Protein 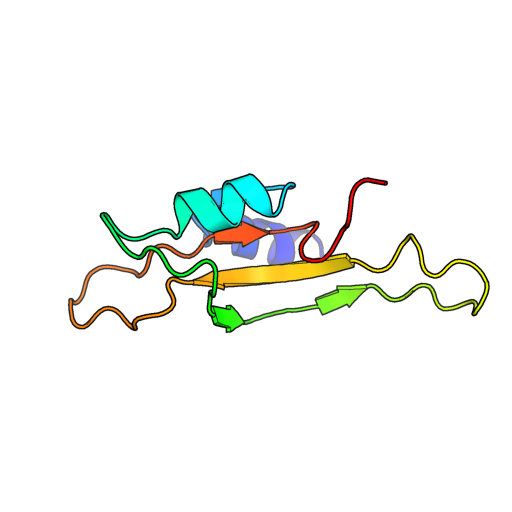AF-A0AAW0M093-F1 (afdb_monomer_lite)

Secondary structure (DSSP, 8-state):
-HHHHHHHHHHSS-EEEEHHHHHHHH--TT------EEEEEEEE--SSTT-GGG-EEEEEEE-SSPP-SSSPP--EEEEEET----

pLDDT: mean 72.18, std 12.92, range [45.12, 89.69]

Organism: Quercus suber (NCBI:txid58331)

Structure (mmCIF, N/CA/C/O backbone):
data_AF-A0AAW0M093-F1
#
_entry.id   AF-A0AAW0M093-F1
#
loop_
_atom_site.group_PDB
_atom_site.id
_atom_site.type_symbol
_atom_site.label_atom_id
_atom_site.label_alt_id
_atom_site.label_comp_id
_atom_site.label_asym_id
_atom_site.label_entity_id
_atom_site.label_seq_id
_atom_site.pdbx_PDB_ins_code
_atom_site.Cartn_x
_atom_site.Cartn_y
_atom_site.Cartn_z
_atom_site.occupanc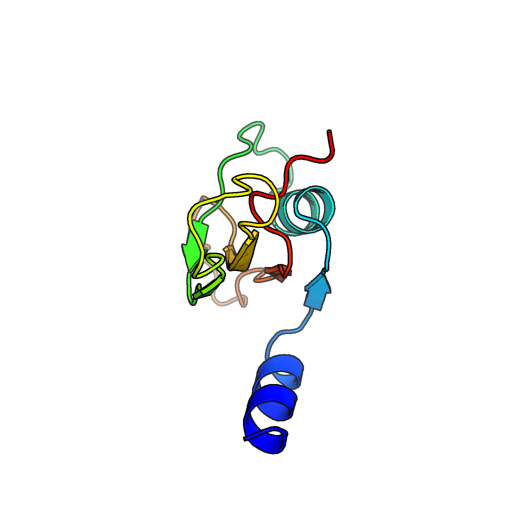y
_atom_site.B_iso_or_equiv
_atom_site.auth_seq_id
_atom_site.auth_comp_id
_atom_site.auth_asym_id
_atom_site.auth_atom_id
_atom_site.pdbx_PDB_model_num
ATOM 1 N N . SER A 1 1 ? 0.092 -22.315 -6.750 1.00 54.47 1 SER A N 1
ATOM 2 C CA . SER A 1 1 ? 0.461 -20.937 -6.354 1.00 54.47 1 SER A CA 1
ATOM 3 C C . SER A 1 1 ? -0.716 -19.963 -6.419 1.00 54.47 1 SER A C 1
ATOM 5 O O . SER A 1 1 ? -1.036 -19.381 -5.396 1.00 54.47 1 SER A O 1
ATOM 7 N N . TYR A 1 2 ? -1.448 -19.860 -7.541 1.00 47.25 2 TYR A N 1
ATOM 8 C CA . TYR A 1 2 ? -2.593 -18.935 -7.709 1.00 47.25 2 TYR A CA 1
ATOM 9 C C . TYR A 1 2 ? -3.707 -19.010 -6.644 1.00 47.25 2 TYR A C 1
ATOM 11 O O . TYR A 1 2 ? -4.265 -17.984 -6.266 1.00 47.25 2 TYR A O 1
ATOM 19 N N . GLN A 1 3 ? -4.044 -20.207 -6.153 1.00 45.12 3 GLN A N 1
ATOM 20 C CA . GLN A 1 3 ? -5.111 -20.384 -5.154 1.00 45.12 3 GLN A CA 1
ATOM 21 C C . GLN A 1 3 ? -4.758 -19.746 -3.799 1.00 45.12 3 GLN A C 1
ATOM 23 O O . GLN A 1 3 ? -5.599 -19.083 -3.200 1.00 45.12 3 GLN A O 1
ATOM 28 N N . ALA A 1 4 ? -3.503 -19.870 -3.353 1.00 53.47 4 ALA A N 1
ATOM 29 C CA . ALA A 1 4 ? -3.043 -19.271 -2.099 1.00 53.47 4 ALA A CA 1
ATOM 30 C C . ALA A 1 4 ? -3.035 -17.736 -2.180 1.00 53.47 4 ALA A C 1
ATOM 32 O O . ALA A 1 4 ? -3.546 -17.073 -1.282 1.00 53.47 4 ALA A O 1
ATOM 33 N N . SER A 1 5 ? -2.560 -17.175 -3.297 1.00 53.84 5 SER A N 1
ATOM 34 C CA . SER A 1 5 ? -2.596 -15.730 -3.556 1.00 53.84 5 SER A CA 1
ATOM 35 C C . SER A 1 5 ? -4.028 -15.185 -3.564 1.00 53.84 5 SER A C 1
ATOM 37 O O . SER A 1 5 ? -4.283 -14.118 -3.015 1.00 53.84 5 SER A O 1
ATOM 39 N N . LYS A 1 6 ? -4.987 -15.934 -4.126 1.00 53.94 6 LYS A N 1
ATOM 40 C CA . LYS A 1 6 ? -6.403 -15.542 -4.163 1.00 53.94 6 LYS A CA 1
ATOM 41 C C . LYS A 1 6 ? -7.058 -15.569 -2.778 1.00 53.94 6 LYS A C 1
ATOM 43 O O . LYS A 1 6 ? -7.807 -14.655 -2.459 1.00 53.94 6 LYS A O 1
ATOM 48 N N . ILE A 1 7 ? -6.747 -16.569 -1.947 1.00 59.34 7 ILE A N 1
ATOM 49 C CA . ILE A 1 7 ? -7.213 -16.649 -0.549 1.00 59.34 7 ILE A CA 1
ATOM 50 C C . ILE A 1 7 ? -6.640 -15.492 0.278 1.00 59.34 7 ILE A C 1
ATOM 52 O O . ILE A 1 7 ? -7.369 -14.854 1.031 1.00 59.34 7 ILE A O 1
ATOM 56 N N . TYR A 1 8 ? -5.356 -15.176 0.099 1.00 55.00 8 TYR A N 1
ATOM 57 C CA . TYR A 1 8 ? -4.709 -14.070 0.805 1.00 55.00 8 TYR A CA 1
ATOM 58 C C . TYR A 1 8 ? -5.309 -12.711 0.409 1.00 55.00 8 TYR A C 1
ATOM 60 O O . TYR A 1 8 ? -5.538 -11.865 1.266 1.00 55.00 8 TYR A O 1
ATOM 68 N N . LEU A 1 9 ? -5.639 -12.524 -0.875 1.00 58.59 9 LEU A N 1
ATOM 69 C CA . LEU A 1 9 ? -6.370 -11.350 -1.367 1.00 58.59 9 LEU A CA 1
ATOM 70 C C . LEU A 1 9 ? -7.813 -11.271 -0.844 1.00 58.59 9 LEU A C 1
ATOM 72 O O . LEU A 1 9 ? -8.327 -10.174 -0.696 1.00 58.59 9 LEU A O 1
ATOM 76 N N . LEU A 1 10 ? -8.459 -12.403 -0.553 1.00 61.06 10 LEU A N 1
ATOM 77 C CA . LEU A 1 10 ? -9.793 -12.455 0.063 1.00 61.06 10 LEU A CA 1
ATOM 78 C C . LEU A 1 10 ? -9.778 -12.114 1.563 1.00 61.06 10 LEU A C 1
ATOM 80 O O . LEU A 1 10 ? -10.782 -11.639 2.081 1.00 61.06 10 LEU A O 1
ATOM 84 N N . CYS A 1 11 ? -8.664 -12.361 2.259 1.00 61.59 11 CYS A N 1
ATOM 85 C CA . CYS A 1 11 ? -8.492 -11.998 3.671 1.00 61.59 11 CYS A CA 1
ATOM 86 C C . CYS A 1 11 ? -8.096 -10.531 3.885 1.00 61.59 11 CYS A C 1
ATOM 88 O O . CYS A 1 11 ? -8.286 -10.015 4.987 1.00 61.59 11 CYS A O 1
ATOM 90 N N . VAL A 1 12 ? -7.525 -9.870 2.873 1.00 63.69 12 VAL A N 1
ATOM 91 C CA . VAL A 1 12 ? -7.266 -8.429 2.920 1.00 63.69 12 VAL A CA 1
ATOM 92 C C . VAL A 1 12 ? -8.473 -7.713 2.332 1.00 63.69 12 VAL A C 1
ATOM 94 O O . VAL A 1 12 ? -8.753 -7.831 1.146 1.00 63.69 12 VAL A O 1
ATOM 97 N N . ASP A 1 13 ? -9.179 -6.950 3.162 1.00 65.75 13 ASP A N 1
ATOM 98 C CA . ASP A 1 13 ? -10.490 -6.398 2.80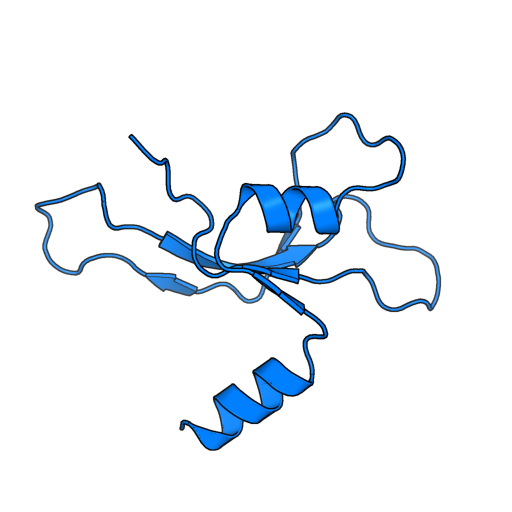2 1.00 65.75 13 ASP A CA 1
ATOM 99 C C . ASP A 1 13 ? -10.457 -5.437 1.597 1.00 65.75 13 ASP A C 1
ATOM 101 O O . ASP A 1 13 ? -11.500 -5.189 0.987 1.00 65.75 13 ASP A O 1
ATOM 105 N N . LYS A 1 14 ? -9.290 -4.867 1.246 1.00 78.88 14 LYS A N 1
ATOM 106 C CA . LYS A 1 14 ? -9.146 -3.910 0.135 1.00 78.88 14 LYS A CA 1
ATOM 107 C C . LYS A 1 14 ? -7.786 -3.999 -0.564 1.00 78.88 14 LYS A C 1
ATOM 109 O O . LYS A 1 14 ? -6.735 -3.907 0.074 1.00 78.88 14 LYS A O 1
ATOM 114 N N . LEU A 1 15 ? -7.841 -4.103 -1.891 1.00 82.88 15 LEU A N 1
ATOM 115 C CA . LEU A 1 15 ? -6.708 -4.032 -2.813 1.00 82.88 15 LEU A CA 1
ATOM 116 C C . LEU A 1 15 ? -6.813 -2.746 -3.632 1.00 82.88 15 LEU A C 1
ATOM 118 O O . LEU A 1 15 ? -7.883 -2.441 -4.157 1.00 82.88 15 LEU A O 1
ATOM 122 N N . VAL A 1 16 ? -5.712 -2.015 -3.737 1.00 86.00 16 VAL A N 1
ATOM 123 C CA . VAL A 1 16 ? -5.621 -0.744 -4.451 1.00 86.00 16 VAL A CA 1
ATOM 124 C C . VAL A 1 16 ? -4.357 -0.756 -5.302 1.00 86.00 16 VAL A C 1
ATOM 126 O O . VAL A 1 16 ? -3.326 -1.278 -4.878 1.00 86.00 16 VAL A O 1
ATOM 129 N N . ASP A 1 17 ? -4.448 -0.217 -6.512 1.00 82.81 17 ASP A N 1
ATOM 130 C CA . ASP A 1 17 ? -3.307 -0.168 -7.425 1.00 82.81 17 ASP A CA 1
ATOM 131 C C . ASP A 1 17 ? -2.421 1.062 -7.148 1.00 82.81 17 ASP A C 1
ATOM 133 O O . ASP A 1 17 ? -1.201 0.929 -7.106 1.00 82.81 17 ASP A O 1
ATOM 137 N N . GLU A 1 18 ? -3.031 2.212 -6.843 1.00 82.81 18 GLU A N 1
ATOM 138 C CA . GLU A 1 18 ? -2.353 3.499 -6.627 1.00 82.81 18 GLU A CA 1
ATOM 139 C C . GLU A 1 18 ? -1.970 3.775 -5.160 1.00 82.81 18 GLU A C 1
ATOM 141 O O . GLU A 1 18 ? -2.784 3.626 -4.237 1.00 82.81 18 GLU A O 1
ATOM 146 N N . GLU A 1 19 ? -0.760 4.306 -4.948 1.00 84.94 19 GLU A N 1
ATOM 147 C CA . GLU A 1 19 ? -0.261 4.724 -3.631 1.00 84.94 19 GLU A CA 1
ATOM 148 C C . GLU A 1 19 ? -1.148 5.786 -2.975 1.00 84.94 19 GLU A C 1
ATOM 150 O O . GLU A 1 19 ? -1.546 5.632 -1.819 1.00 84.94 19 GLU A O 1
ATOM 155 N N . PHE A 1 20 ? -1.495 6.848 -3.705 1.00 83.69 20 PHE A N 1
ATOM 156 C CA . PHE A 1 20 ? -2.269 7.970 -3.167 1.00 83.69 20 PHE A CA 1
ATOM 157 C C . PHE A 1 20 ? -3.594 7.513 -2.543 1.00 83.69 20 PHE A C 1
ATOM 159 O O . PHE A 1 20 ? -3.977 7.946 -1.450 1.00 83.69 20 PHE A O 1
ATOM 166 N N . LEU A 1 21 ? -4.290 6.593 -3.212 1.00 85.00 21 LEU A N 1
ATOM 167 C CA . LEU A 1 21 ? -5.527 6.008 -2.709 1.00 85.00 21 LEU A CA 1
ATOM 168 C C . LEU A 1 21 ? -5.277 5.155 -1.462 1.00 85.00 21 LEU A C 1
ATOM 170 O O . LEU A 1 21 ? -6.034 5.252 -0.493 1.00 85.00 21 LEU A O 1
ATOM 174 N N . ALA A 1 22 ? -4.212 4.354 -1.450 1.00 86.62 22 ALA A N 1
ATOM 175 C CA . ALA A 1 22 ? -3.866 3.522 -0.306 1.00 86.62 22 ALA A CA 1
ATOM 176 C C . ALA A 1 22 ? -3.484 4.361 0.931 1.00 86.62 22 ALA A C 1
ATOM 178 O O . ALA A 1 22 ? -3.946 4.067 2.038 1.00 86.62 22 ALA A O 1
ATOM 179 N N . VAL A 1 23 ? -2.748 5.462 0.753 1.00 85.38 23 VAL A N 1
ATOM 180 C CA . VAL A 1 23 ? -2.428 6.423 1.823 1.00 85.38 23 VAL A CA 1
ATOM 181 C C . VAL A 1 23 ? -3.699 7.075 2.364 1.00 85.38 23 VAL A C 1
ATOM 183 O O . VAL A 1 23 ? -3.908 7.075 3.576 1.00 85.38 23 VAL A O 1
ATOM 186 N N . ARG A 1 24 ? -4.603 7.549 1.495 1.00 83.75 24 ARG A N 1
ATOM 187 C CA . ARG A 1 24 ? -5.873 8.169 1.921 1.00 83.75 24 ARG A CA 1
ATOM 188 C C . ARG A 1 24 ? -6.801 7.215 2.661 1.00 83.75 24 ARG A C 1
ATOM 190 O O . ARG A 1 24 ? -7.505 7.629 3.577 1.00 83.75 24 ARG A O 1
ATOM 197 N N . LEU A 1 25 ? -6.840 5.949 2.257 1.00 85.06 25 LEU A N 1
ATOM 198 C CA . LEU A 1 25 ? -7.686 4.936 2.891 1.00 85.06 25 LEU A CA 1
ATOM 199 C C . LEU A 1 25 ? -7.141 4.472 4.247 1.00 85.06 25 LEU A C 1
ATOM 201 O O . LEU A 1 25 ? -7.920 4.006 5.084 1.00 85.06 25 LEU A O 1
ATOM 205 N N . THR A 1 26 ? -5.833 4.621 4.459 1.00 84.12 26 THR A N 1
ATOM 206 C CA . THR A 1 26 ? -5.155 4.356 5.735 1.00 84.12 26 THR A CA 1
ATOM 207 C C . THR A 1 26 ? -5.008 5.605 6.604 1.00 84.12 26 THR A C 1
ATOM 209 O O . THR A 1 26 ? -4.627 5.479 7.766 1.00 84.12 26 THR A O 1
ATOM 212 N N . SER A 1 27 ? -5.354 6.792 6.089 1.00 78.94 27 SER A N 1
ATOM 213 C CA . SER A 1 27 ? -5.358 8.030 6.865 1.00 78.94 27 SER A CA 1
ATOM 214 C C . SER A 1 27 ? -6.333 7.981 8.034 1.00 78.94 27 SER A C 1
ATOM 216 O O . SER A 1 27 ? -7.497 7.575 7.913 1.00 78.94 27 SER A O 1
ATOM 218 N N . GLY A 1 28 ? -5.845 8.457 9.178 1.00 71.44 28 GLY A N 1
ATOM 219 C CA . GLY A 1 28 ? -6.678 8.833 10.308 1.00 71.44 28 GLY A CA 1
ATOM 220 C C . GLY A 1 28 ? -7.557 10.042 9.982 1.00 71.44 28 GLY A C 1
ATOM 221 O O . GLY A 1 28 ? -7.498 10.624 8.902 1.00 71.44 28 GLY A O 1
ATOM 222 N N . LYS A 1 29 ? -8.409 10.433 10.933 1.00 63.94 29 LYS A N 1
ATOM 223 C CA . LYS A 1 29 ? -9.364 11.535 10.734 1.00 63.94 29 LYS A CA 1
ATOM 224 C C . LYS A 1 29 ? -8.698 12.914 10.602 1.00 63.94 29 LYS A C 1
ATOM 226 O O . LYS A 1 29 ? -9.390 13.836 10.190 1.00 63.94 29 LYS A O 1
ATOM 231 N N . ASP A 1 30 ? -7.420 13.039 10.967 1.00 56.62 30 ASP A N 1
ATOM 232 C CA . ASP A 1 30 ? -6.698 14.314 11.026 1.00 56.62 30 ASP A CA 1
ATOM 233 C C . ASP A 1 30 ? -5.191 14.103 11.283 1.00 56.62 30 ASP A C 1
ATOM 235 O O . ASP A 1 30 ? -4.645 14.586 12.270 1.00 56.62 30 ASP A O 1
ATOM 239 N N . ASP A 1 31 ? -4.512 13.257 10.502 1.00 60.59 31 ASP A N 1
ATOM 240 C CA . ASP A 1 31 ? -3.124 12.903 10.826 1.00 60.59 31 ASP A CA 1
ATOM 241 C C . ASP A 1 31 ? -2.086 13.911 10.323 1.00 60.59 31 ASP A C 1
ATOM 243 O O . ASP A 1 31 ? -1.007 13.953 10.906 1.00 60.59 31 ASP A O 1
ATOM 247 N N . GLY A 1 32 ? -2.360 14.715 9.283 1.00 64.44 32 GLY A N 1
ATOM 248 C CA . GLY A 1 32 ? -1.430 15.722 8.717 1.00 64.44 32 GLY A CA 1
ATOM 249 C C . GLY A 1 32 ? -0.058 15.178 8.264 1.00 64.44 32 GLY A C 1
ATOM 250 O O . GLY A 1 32 ? 0.734 15.880 7.639 1.00 64.44 32 GLY A O 1
ATOM 251 N N . CYS A 1 33 ? 0.208 13.914 8.570 1.00 66.56 33 CYS A N 1
ATOM 252 C CA . CYS A 1 33 ? 1.440 13.189 8.430 1.00 66.56 33 CYS A CA 1
ATOM 253 C C . CYS A 1 33 ? 1.214 12.183 7.306 1.00 66.56 33 CYS A C 1
ATOM 255 O O . CYS A 1 33 ? 0.381 11.282 7.456 1.00 66.56 33 CYS A O 1
ATOM 257 N N . PRO A 1 34 ? 1.921 12.318 6.176 1.00 69.50 34 PRO A N 1
ATOM 258 C CA . PRO A 1 34 ? 1.773 11.404 5.048 1.00 69.50 34 PRO A CA 1
ATOM 259 C C . PRO A 1 34 ? 2.371 10.017 5.334 1.00 69.50 34 PRO A C 1
ATOM 261 O O . PRO A 1 34 ? 2.115 9.076 4.590 1.00 69.50 34 PRO A O 1
ATOM 264 N N . ASN A 1 35 ? 3.145 9.865 6.414 1.00 83.06 35 ASN A N 1
ATOM 265 C CA . ASN A 1 35 ? 3.888 8.640 6.701 1.00 83.06 35 ASN A CA 1
ATOM 266 C C . ASN A 1 35 ? 2.958 7.493 7.104 1.00 83.06 35 ASN A C 1
ATOM 268 O O . ASN A 1 35 ? 2.037 7.673 7.899 1.00 83.06 35 ASN A O 1
ATOM 272 N N . ARG A 1 36 ? 3.223 6.290 6.597 1.00 84.31 36 ARG A N 1
ATOM 273 C CA . ARG A 1 36 ? 2.465 5.068 6.894 1.00 84.31 36 ARG A CA 1
ATOM 274 C C . ARG A 1 36 ? 3.415 3.922 7.203 1.00 84.31 36 ARG A C 1
ATOM 276 O O . ARG A 1 36 ? 4.576 3.940 6.799 1.00 84.31 36 ARG A O 1
ATOM 283 N N . ARG A 1 37 ? 2.916 2.912 7.912 1.00 87.69 37 ARG A N 1
ATOM 284 C CA . ARG A 1 37 ? 3.653 1.663 8.123 1.00 87.69 37 ARG A CA 1
ATOM 285 C C . ARG A 1 37 ? 3.467 0.781 6.891 1.00 87.69 37 ARG A C 1
ATOM 287 O O . ARG A 1 37 ? 2.335 0.559 6.471 1.00 87.69 37 ARG A O 1
ATOM 294 N N . LEU A 1 38 ? 4.563 0.265 6.342 1.00 88.00 38 LEU A N 1
ATOM 295 C CA . LEU A 1 38 ? 4.555 -0.692 5.237 1.00 88.00 38 LEU A CA 1
ATOM 296 C C . LEU A 1 38 ? 5.061 -2.046 5.743 1.00 88.00 38 LEU A C 1
ATOM 298 O O . LEU A 1 38 ? 6.156 -2.134 6.296 1.00 88.00 38 LEU A O 1
ATOM 302 N N . THR A 1 39 ? 4.260 -3.097 5.591 1.00 88.38 39 THR A N 1
ATOM 303 C CA . THR A 1 39 ? 4.593 -4.465 6.019 1.00 88.38 39 THR A CA 1
ATOM 304 C C . THR A 1 39 ? 4.237 -5.480 4.932 1.00 88.38 39 THR A C 1
ATOM 306 O O . THR A 1 39 ? 3.560 -5.132 3.966 1.00 88.38 39 THR A O 1
ATOM 309 N N . ASP A 1 40 ? 4.708 -6.727 5.069 1.00 87.06 40 ASP A N 1
ATOM 310 C CA . ASP A 1 40 ? 4.448 -7.823 4.112 1.00 87.06 40 ASP A CA 1
ATOM 311 C C . ASP A 1 40 ? 4.691 -7.387 2.654 1.00 87.06 40 ASP A C 1
ATOM 313 O O . ASP A 1 40 ? 3.812 -7.505 1.793 1.00 87.06 40 ASP A O 1
ATOM 317 N N . PHE A 1 41 ? 5.852 -6.759 2.428 1.00 86.38 41 PHE A N 1
ATOM 318 C CA . PHE A 1 41 ? 6.184 -6.122 1.162 1.00 86.38 41 PHE A CA 1
ATOM 319 C C . PHE A 1 41 ? 7.107 -6.984 0.303 1.00 86.38 41 PHE A C 1
ATOM 321 O O . PHE A 1 41 ? 7.959 -7.722 0.799 1.00 86.38 41 PHE A O 1
ATOM 328 N N . VAL A 1 42 ? 6.933 -6.846 -1.006 1.00 84.12 42 VAL A N 1
ATOM 329 C CA . VAL A 1 42 ? 7.783 -7.407 -2.047 1.00 84.12 42 VAL A CA 1
ATOM 330 C C . VAL A 1 42 ? 8.260 -6.243 -2.896 1.00 84.12 42 VAL A C 1
ATOM 332 O O . VAL A 1 42 ? 7.452 -5.506 -3.465 1.00 84.12 42 VAL A O 1
ATOM 335 N N . LEU A 1 43 ? 9.577 -6.081 -2.958 1.00 80.94 43 LEU A N 1
ATOM 336 C CA . LEU A 1 43 ? 10.202 -5.170 -3.900 1.00 80.94 43 LEU A CA 1
ATOM 337 C C . LEU A 1 43 ? 10.272 -5.875 -5.254 1.00 80.94 43 LEU A C 1
ATOM 339 O O . LEU A 1 43 ? 10.932 -6.908 -5.379 1.00 80.94 43 LEU A O 1
ATOM 343 N N . HIS A 1 44 ? 9.569 -5.339 -6.246 1.00 75.56 44 HIS A N 1
ATOM 344 C CA . HIS A 1 44 ? 9.777 -5.723 -7.632 1.00 75.56 44 HIS A CA 1
ATOM 345 C C . HIS A 1 44 ? 10.856 -4.807 -8.205 1.00 75.56 44 HIS A C 1
ATOM 347 O O . HIS A 1 44 ? 10.592 -3.650 -8.518 1.00 75.56 44 HIS A O 1
ATOM 353 N N . GLU A 1 45 ? 12.081 -5.327 -8.285 1.00 69.12 45 GLU A N 1
ATOM 354 C CA . GLU A 1 45 ? 13.196 -4.665 -8.960 1.00 69.12 45 GLU A CA 1
ATOM 355 C C . GLU A 1 45 ? 13.384 -5.265 -10.365 1.00 69.12 45 GLU A C 1
ATOM 357 O O . GLU A 1 45 ? 13.368 -6.496 -10.515 1.00 69.12 45 GLU A O 1
ATOM 362 N N . PRO A 1 46 ? 13.530 -4.439 -11.416 1.00 64.38 46 PRO A N 1
ATOM 363 C CA . PRO A 1 46 ? 13.941 -4.936 -12.718 1.00 64.38 46 PRO A CA 1
ATOM 364 C C . PRO A 1 46 ? 15.364 -5.506 -12.610 1.00 64.38 46 PRO A C 1
ATOM 366 O O . PRO A 1 46 ? 16.287 -4.845 -12.141 1.00 64.38 46 PRO A O 1
ATOM 369 N N . LEU A 1 47 ? 15.536 -6.765 -13.025 1.00 61.88 47 LEU A N 1
ATOM 370 C CA . LEU A 1 47 ? 16.807 -7.501 -12.931 1.00 61.88 47 LEU A CA 1
ATOM 371 C C . LEU A 1 47 ? 17.930 -6.899 -13.792 1.00 61.88 47 LEU A C 1
ATOM 373 O O . LEU A 1 47 ? 19.104 -7.160 -13.528 1.00 61.88 47 LEU A O 1
ATOM 377 N N . ASP A 1 48 ? 17.576 -6.100 -14.799 1.00 56.47 48 ASP A N 1
ATOM 378 C CA . ASP A 1 48 ? 18.518 -5.482 -15.722 1.00 56.47 48 ASP A CA 1
ATOM 379 C C . ASP A 1 48 ? 18.675 -3.991 -15.395 1.00 56.47 48 ASP A C 1
ATOM 381 O O . ASP A 1 48 ? 17.737 -3.202 -15.473 1.00 56.47 48 ASP A O 1
ATOM 385 N N . MET A 1 49 ? 19.900 -3.622 -15.014 1.00 56.03 49 MET A N 1
ATOM 386 C CA . MET A 1 49 ? 20.347 -2.287 -14.601 1.00 56.03 49 MET A CA 1
ATOM 387 C C . MET A 1 49 ? 20.269 -1.227 -15.725 1.00 56.03 49 MET A C 1
ATOM 389 O O . MET A 1 49 ? 21.303 -0.669 -16.101 1.00 56.03 49 MET A O 1
ATOM 393 N N . LEU A 1 50 ? 19.097 -0.943 -16.301 1.00 55.03 50 LEU A N 1
ATOM 394 C CA . LEU A 1 50 ? 18.991 0.075 -17.357 1.00 55.03 50 LEU A CA 1
ATOM 395 C C . LEU A 1 50 ? 17.766 0.991 -17.344 1.00 55.03 50 LEU A C 1
ATOM 397 O O . LEU A 1 50 ? 17.860 2.052 -17.953 1.00 55.03 50 LEU A O 1
ATOM 401 N N . GLU A 1 51 ? 16.703 0.705 -16.597 1.00 55.00 51 GLU A N 1
ATOM 402 C CA . GLU A 1 51 ? 15.601 1.661 -16.408 1.00 55.00 51 GLU A CA 1
ATOM 403 C C . GLU A 1 51 ? 15.214 1.699 -14.925 1.00 55.00 51 GLU A C 1
ATOM 405 O O . GLU A 1 51 ? 14.704 0.733 -14.364 1.00 55.00 51 GLU A O 1
ATOM 410 N N . VAL A 1 52 ? 15.520 2.818 -14.261 1.00 56.22 52 VAL A N 1
ATOM 411 C CA . VAL A 1 52 ? 15.198 3.073 -12.840 1.00 56.22 52 VAL A CA 1
ATOM 412 C C . VAL A 1 52 ? 13.686 3.314 -12.642 1.00 56.22 52 VAL A C 1
ATOM 414 O O . VAL A 1 52 ? 13.221 3.396 -11.509 1.00 56.22 52 VAL A O 1
ATOM 417 N N . ASP A 1 53 ? 12.917 3.376 -13.733 1.00 57.03 53 ASP A N 1
ATOM 418 C CA . ASP A 1 53 ? 11.523 3.834 -13.738 1.00 57.03 53 ASP A CA 1
ATOM 419 C C . ASP A 1 53 ? 10.480 2.748 -13.415 1.00 57.03 53 ASP A C 1
ATOM 421 O O . ASP A 1 53 ? 9.361 3.093 -13.047 1.00 57.03 53 ASP A O 1
ATOM 425 N N . ASP A 1 54 ? 10.837 1.457 -13.441 1.00 64.19 54 ASP A N 1
ATOM 426 C CA . ASP A 1 54 ? 9.883 0.349 -13.223 1.00 64.19 54 ASP A CA 1
ATOM 427 C C . ASP A 1 54 ? 10.056 -0.362 -11.864 1.00 64.19 54 ASP A C 1
ATOM 429 O O . ASP A 1 54 ? 9.695 -1.532 -11.694 1.00 64.19 54 ASP A O 1
ATOM 433 N N . MET A 1 55 ? 10.622 0.320 -10.863 1.00 70.81 55 MET A N 1
ATOM 434 C CA . MET A 1 55 ? 10.709 -0.222 -9.504 1.00 70.81 55 MET A CA 1
ATOM 435 C C . MET A 1 55 ? 9.437 0.103 -8.717 1.00 70.81 55 MET A C 1
ATOM 437 O O . MET A 1 55 ? 9.177 1.258 -8.389 1.00 70.81 55 MET A O 1
ATOM 441 N N . PHE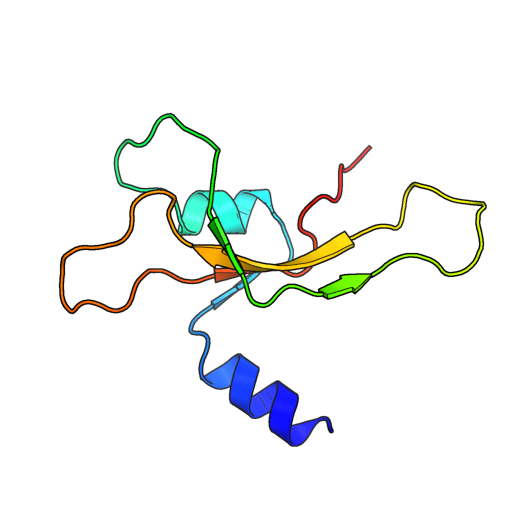 A 1 56 ? 8.668 -0.922 -8.350 1.00 74.50 56 PHE A N 1
ATOM 442 C CA . PHE A 1 56 ? 7.473 -0.751 -7.523 1.00 74.50 56 PHE A CA 1
ATOM 443 C C . PHE A 1 56 ? 7.456 -1.706 -6.336 1.00 74.50 56 PHE A C 1
ATOM 445 O O . PHE A 1 56 ? 7.956 -2.835 -6.372 1.00 74.50 56 PHE A O 1
ATOM 452 N N . ILE A 1 57 ? 6.848 -1.238 -5.250 1.00 83.50 57 ILE A N 1
ATOM 453 C CA . ILE A 1 57 ? 6.674 -2.016 -4.036 1.00 83.50 57 ILE A CA 1
ATOM 454 C C . ILE A 1 57 ? 5.222 -2.479 -3.960 1.00 83.50 57 ILE A C 1
ATOM 456 O O . ILE A 1 57 ? 4.281 -1.687 -3.883 1.00 83.50 57 ILE A O 1
ATOM 460 N N . PHE A 1 58 ? 5.045 -3.794 -3.923 1.00 85.94 58 PHE A N 1
ATOM 461 C CA . PHE A 1 58 ? 3.791 -4.399 -3.504 1.00 85.94 58 PHE A CA 1
ATOM 462 C C . PHE A 1 58 ? 3.833 -4.574 -1.989 1.00 85.94 58 PHE A C 1
ATOM 464 O O . PHE A 1 58 ? 4.813 -5.096 -1.468 1.00 85.94 58 PHE A O 1
ATOM 471 N N . GLY A 1 59 ? 2.794 -4.193 -1.252 1.00 88.81 59 GLY A N 1
ATOM 472 C CA . GLY A 1 59 ? 2.820 -4.358 0.202 1.00 88.81 59 GLY A CA 1
ATOM 473 C C . GLY A 1 59 ? 1.527 -4.004 0.916 1.00 88.81 59 GLY A C 1
ATOM 474 O O . GLY A 1 59 ? 0.528 -3.629 0.301 1.00 88.81 59 GLY A O 1
ATOM 475 N N . LEU A 1 60 ? 1.528 -4.174 2.236 1.00 89.69 60 LEU A N 1
ATOM 476 C CA . LEU A 1 60 ? 0.420 -3.826 3.116 1.00 89.69 60 LEU A CA 1
ATOM 477 C C . LEU A 1 60 ? 0.700 -2.490 3.810 1.00 89.69 60 LEU A C 1
ATOM 479 O O . LEU A 1 60 ? 1.626 -2.379 4.611 1.00 89.69 60 LEU A O 1
ATOM 483 N N . ILE A 1 61 ? -0.123 -1.490 3.515 1.00 88.81 61 ILE A N 1
ATOM 484 C CA . ILE A 1 61 ? -0.081 -0.173 4.143 1.00 88.81 61 ILE A CA 1
ATOM 485 C C . ILE A 1 61 ? -1.010 -0.177 5.353 1.00 88.81 61 ILE A C 1
ATOM 487 O O . ILE A 1 61 ? -2.178 -0.567 5.264 1.00 88.81 61 ILE A O 1
ATOM 491 N N . LEU A 1 62 ? -0.479 0.277 6.479 1.00 87.88 62 LEU A N 1
ATOM 492 C CA . LEU A 1 62 ? -1.166 0.434 7.751 1.00 87.88 62 LEU A CA 1
ATOM 493 C C . LEU A 1 62 ? -1.082 1.902 8.203 1.00 87.88 62 LEU A C 1
ATOM 495 O O . LEU A 1 62 ? -0.154 2.621 7.805 1.00 87.88 62 LEU A O 1
ATOM 499 N N . PRO A 1 63 ? -2.012 2.362 9.057 1.00 86.44 63 PRO A N 1
ATOM 500 C CA . PRO A 1 63 ? -1.881 3.651 9.725 1.00 86.44 63 PRO A CA 1
ATOM 501 C C . PRO A 1 63 ? -0.533 3.766 10.453 1.00 86.44 63 PRO A C 1
ATOM 503 O O . PRO A 1 63 ? 0.051 2.761 10.861 1.00 86.44 63 PRO A O 1
ATOM 506 N N . LEU A 1 64 ? -0.027 4.993 10.604 1.00 83.00 64 LEU A N 1
ATOM 507 C CA . LEU A 1 64 ? 1.238 5.234 11.307 1.00 83.00 64 LEU A CA 1
ATOM 508 C C . LEU A 1 64 ? 1.155 4.800 12.772 1.00 83.00 64 LEU A C 1
ATOM 510 O O . LEU A 1 64 ? 2.017 4.073 13.259 1.00 83.00 64 LEU A O 1
ATOM 514 N N . GLU A 1 65 ? 0.090 5.242 13.436 1.00 82.12 65 GLU A N 1
ATOM 515 C CA . GLU A 1 65 ? -0.201 4.903 14.820 1.00 82.12 65 GLU A CA 1
ATOM 516 C C . GLU A 1 65 ? -0.872 3.534 14.891 1.00 82.12 65 GLU A C 1
ATOM 518 O O . GLU A 1 65 ? -1.884 3.283 14.229 1.00 82.12 65 GLU A O 1
ATOM 523 N N . GLU A 1 66 ? -0.310 2.655 15.717 1.00 73.38 66 GLU A N 1
ATOM 524 C CA . GLU A 1 66 ? -0.891 1.348 16.003 1.00 73.38 66 GLU A CA 1
ATOM 525 C C . GLU A 1 66 ? -2.211 1.535 16.764 1.00 73.38 66 GLU A C 1
ATOM 527 O O . GLU A 1 66 ? -2.311 2.310 17.723 1.00 73.38 66 GLU A O 1
ATOM 532 N N . SER A 1 67 ? -3.271 0.864 16.321 1.00 67.88 67 SER A N 1
ATOM 533 C CA . SER A 1 67 ? -4.579 1.017 16.939 1.00 67.88 67 SER A CA 1
ATOM 534 C C . SER A 1 67 ? -4.607 0.270 18.274 1.00 67.88 67 SER A C 1
ATOM 536 O O . SER A 1 67 ? -4.409 -0.939 18.350 1.00 67.88 67 SER A O 1
ATOM 538 N N . SER A 1 68 ? -4.895 0.987 19.358 1.00 60.19 68 SER A N 1
ATOM 539 C CA . SER A 1 68 ? -5.017 0.400 20.701 1.00 60.19 68 SER A CA 1
ATOM 540 C C . SER A 1 68 ? -6.345 -0.337 20.933 1.00 60.19 68 SER A C 1
ATOM 542 O O . SER A 1 68 ? -6.561 -0.935 21.990 1.00 60.19 68 SER A O 1
ATOM 544 N N . LYS A 1 69 ? -7.267 -0.292 19.963 1.00 59.03 69 LYS A N 1
ATOM 545 C CA . LYS A 1 69 ? -8.580 -0.943 20.034 1.00 59.03 69 LYS A CA 1
ATOM 546 C C . LYS A 1 69 ? -8.520 -2.313 19.363 1.00 59.03 69 LYS A C 1
ATOM 548 O O . LYS A 1 69 ? -7.896 -2.470 18.330 1.00 59.03 69 LYS A O 1
ATOM 553 N N . LYS A 1 70 ? -9.280 -3.281 19.890 1.00 57.59 70 LYS A N 1
ATOM 554 C CA . LYS A 1 70 ? -9.501 -4.625 19.303 1.00 57.59 70 LYS A CA 1
ATOM 555 C C . LYS A 1 70 ? -10.119 -4.630 17.886 1.00 57.59 70 LYS A C 1
ATOM 557 O O . LYS A 1 70 ? -10.461 -5.698 17.383 1.00 57.59 70 LYS A O 1
ATOM 562 N N . GLU A 1 71 ? -10.332 -3.469 17.272 1.00 59.31 71 GLU A N 1
ATOM 563 C CA . GLU A 1 71 ? -10.771 -3.377 15.882 1.00 59.31 71 GLU A CA 1
ATOM 564 C C . GLU A 1 71 ? -9.599 -3.721 14.967 1.00 59.31 71 GLU A C 1
ATOM 566 O O . GLU A 1 71 ? -8.472 -3.303 15.213 1.00 59.31 71 GLU A O 1
ATOM 571 N N . LYS A 1 72 ? -9.863 -4.493 13.907 1.00 63.25 72 LYS A N 1
ATOM 572 C CA . LYS A 1 72 ? -8.854 -4.747 12.879 1.00 63.25 72 LYS A CA 1
ATOM 573 C C . LYS A 1 72 ? -8.364 -3.404 12.340 1.00 63.25 72 LYS A C 1
ATOM 575 O O . LYS A 1 72 ? -9.173 -2.587 11.895 1.00 63.25 72 LYS A O 1
ATOM 580 N N . GLU A 1 73 ? -7.054 -3.193 12.379 1.00 70.38 73 GLU A N 1
ATOM 581 C CA . GLU A 1 73 ? -6.436 -2.033 11.750 1.00 70.38 73 GLU A CA 1
ATOM 582 C C . GLU A 1 73 ? -6.838 -1.962 10.280 1.00 70.38 73 GLU A C 1
ATOM 584 O O . GLU A 1 73 ? -6.956 -2.985 9.598 1.00 70.38 73 GLU A O 1
ATOM 589 N N . LYS A 1 74 ? -7.066 -0.743 9.785 1.00 77.56 74 LYS A N 1
ATOM 590 C CA . LYS A 1 74 ? -7.379 -0.519 8.374 1.00 77.56 74 LYS A CA 1
ATOM 591 C C . LYS A 1 74 ? -6.133 -0.784 7.539 1.00 77.56 74 LYS A C 1
ATOM 593 O O . LYS A 1 74 ? -5.374 0.132 7.254 1.00 77.56 74 LYS A O 1
ATOM 598 N N . ALA A 1 75 ? -5.939 -2.039 7.170 1.00 83.5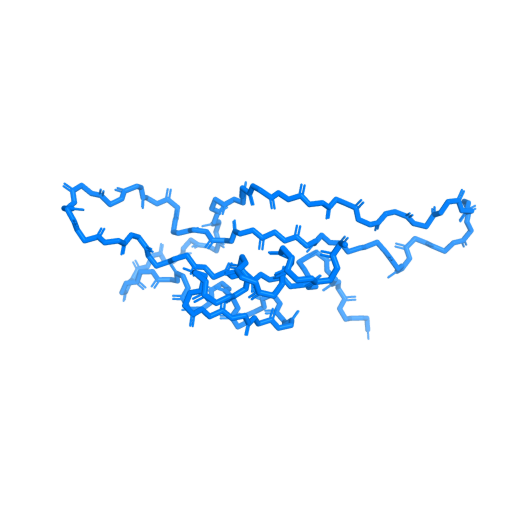6 75 ALA A N 1
ATOM 599 C CA . ALA A 1 75 ? -4.858 -2.475 6.311 1.00 83.56 75 ALA A CA 1
ATOM 600 C C . ALA A 1 75 ? -5.297 -2.418 4.846 1.00 83.56 75 ALA A C 1
ATOM 602 O O . ALA A 1 75 ? -6.352 -2.948 4.489 1.00 83.56 75 ALA A O 1
ATOM 603 N N . ILE A 1 76 ? -4.492 -1.789 3.995 1.00 87.31 76 ILE A N 1
ATOM 604 C CA . ILE A 1 76 ? -4.739 -1.696 2.554 1.00 87.31 76 ILE A CA 1
ATOM 605 C C . ILE A 1 76 ? -3.578 -2.343 1.819 1.00 87.31 76 ILE A C 1
ATOM 607 O O . ILE A 1 76 ? -2.424 -2.001 2.057 1.00 87.31 76 ILE A O 1
ATOM 611 N N . ARG A 1 77 ? -3.868 -3.263 0.901 1.00 89.31 77 ARG A N 1
ATOM 612 C CA . ARG A 1 77 ? -2.837 -3.823 0.027 1.00 89.31 77 ARG A CA 1
ATOM 613 C C . ARG A 1 77 ? -2.652 -2.926 -1.188 1.00 89.31 77 ARG A C 1
ATOM 615 O O . ARG A 1 77 ? -3.617 -2.697 -1.913 1.00 89.31 77 ARG A O 1
ATOM 622 N N . CYS A 1 78 ? -1.434 -2.438 -1.385 1.00 87.25 78 CYS A N 1
ATOM 623 C CA . CYS A 1 78 ? -1.043 -1.559 -2.481 1.00 87.25 78 CYS A CA 1
ATOM 624 C C . CYS A 1 78 ? -0.144 -2.312 -3.468 1.00 87.25 78 CYS A C 1
ATOM 626 O O . CYS A 1 78 ? 0.728 -3.066 -3.027 1.00 87.25 78 CYS A O 1
ATOM 628 N N . LYS A 1 79 ? -0.353 -2.128 -4.779 1.00 83.19 79 LYS A N 1
ATOM 629 C CA . LYS A 1 79 ? 0.507 -2.724 -5.816 1.00 83.19 79 LYS A CA 1
ATOM 630 C C . LYS A 1 79 ? 1.610 -1.805 -6.327 1.00 83.19 79 LYS A C 1
ATOM 632 O O . LYS A 1 79 ? 2.668 -2.317 -6.664 1.00 83.19 79 LYS A O 1
ATOM 637 N N . GLY A 1 80 ? 1.352 -0.505 -6.413 1.00 78.25 80 GLY A N 1
ATOM 638 C CA . GLY A 1 80 ? 2.256 0.476 -7.014 1.00 78.25 80 GLY A CA 1
ATOM 639 C C . GLY A 1 80 ? 2.849 1.446 -5.999 1.00 78.25 80 GLY A C 1
ATOM 640 O O . GLY A 1 80 ? 2.909 2.639 -6.271 1.00 78.25 80 GLY A O 1
ATOM 641 N N . PHE A 1 81 ? 3.218 0.982 -4.802 1.00 80.75 81 PHE A N 1
ATOM 642 C CA . PHE A 1 81 ? 3.818 1.874 -3.809 1.00 80.75 81 PHE A CA 1
ATOM 643 C C . PHE A 1 81 ? 5.225 2.295 -4.255 1.00 80.75 81 PHE A C 1
ATOM 645 O O . PHE A 1 81 ? 6.024 1.437 -4.636 1.00 80.75 81 PHE A O 1
ATOM 652 N N . GLY A 1 82 ? 5.534 3.592 -4.197 1.00 73.56 82 GLY A N 1
ATOM 653 C CA . GLY A 1 82 ? 6.816 4.143 -4.644 1.00 73.56 82 GLY A CA 1
ATOM 654 C C . GLY A 1 82 ? 6.913 4.418 -6.148 1.00 73.56 82 GLY A C 1
ATOM 655 O O . GLY A 1 82 ? 7.961 4.882 -6.590 1.00 73.56 82 GLY A O 1
ATOM 656 N N . TRP A 1 83 ? 5.845 4.181 -6.920 1.00 71.44 83 TRP A N 1
ATOM 657 C CA . TRP A 1 83 ? 5.774 4.610 -8.317 1.00 71.44 83 TRP A CA 1
ATOM 658 C C . TRP A 1 83 ? 5.526 6.126 -8.359 1.00 71.44 83 TRP A C 1
ATOM 660 O O . TRP A 1 83 ? 4.451 6.602 -7.995 1.00 71.44 83 TRP A O 1
ATOM 670 N N . LEU A 1 84 ? 6.515 6.894 -8.825 1.00 58.75 84 LEU A N 1
ATOM 671 C CA . LEU A 1 84 ? 6.328 8.294 -9.214 1.00 58.75 84 LEU A CA 1
ATOM 672 C C . LEU A 1 84 ? 5.797 8.340 -10.651 1.00 58.75 84 LEU A C 1
ATOM 674 O O . LEU A 1 84 ? 6.527 8.004 -11.579 1.00 58.75 84 LEU A O 1
ATOM 678 N N . GLU A 1 85 ? 4.524 8.693 -10.852 1.00 55.66 85 GLU A N 1
ATOM 679 C CA . GLU A 1 85 ? 4.076 9.091 -12.192 1.00 55.66 85 GLU A CA 1
ATOM 680 C C . GLU A 1 85 ? 4.904 10.316 -12.606 1.00 55.66 85 GLU A C 1
ATOM 682 O O . GLU A 1 85 ? 4.850 11.353 -11.936 1.00 55.66 85 GLU A O 1
ATOM 687 N N . SER 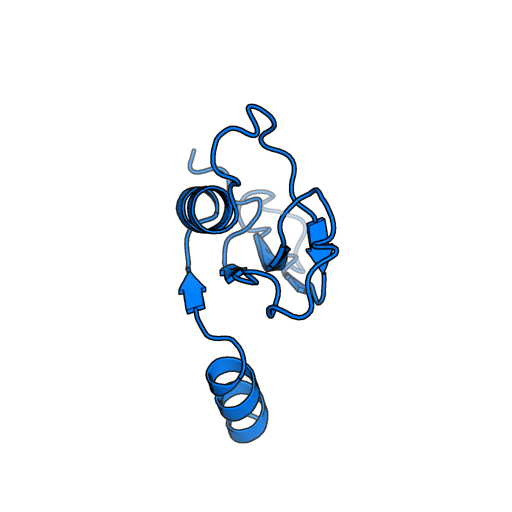A 1 86 ? 5.730 10.164 -13.646 1.00 50.03 86 SER A N 1
ATOM 688 C CA . SER A 1 86 ? 6.499 11.266 -14.233 1.00 50.03 86 SER A CA 1
ATOM 689 C C . SER A 1 86 ? 5.666 12.113 -15.186 1.00 50.03 86 SER A C 1
ATOM 691 O O . SER A 1 86 ? 4.718 11.587 -15.810 1.00 50.03 86 SER A O 1
#

Foldseek 3Di:
DVVVVVVVVVVQPAEDADPVVQQVQQDDPDDVDSDWDWPPKDWDDDPDPDDPQPIAIWTWTFHPDDDPDPDPTNIYTYTGHPHDPD

Sequence (86 aa):
SYQASKIYLLCVDKLVDEEFLAVRLTSGKDDGCPNRRLTDFVLHEPLDMLEVDDMFIFGLILPLEESSKKEKEKAIRCKGFGWLES

Radius of gyration: 14.33 Å; chains: 1; bounding box: 31×37×38 Å